Protein AF-A0AAJ0GRJ0-F1 (afdb_monomer_lite)

Organism: NCBI:txid1170767

Sequence (67 aa):
MANLASIYWNQSWWEEAKQLEVQVVETRKTKLGADHLDTLTSMYNLAFTWEDQGRHSDALALMRDCA

pLDDT: mean 78.68, std 9.45, range [52.12, 89.75]

Foldseek 3Di:
DVVVVVVVVVVVVLVVVLVVLVVVLVVCCVPPNLPDPVSLVSLQVSLVSCVVVVNNVVSVVSNVVSD

Structure (mmCIF, N/CA/C/O backbone):
data_AF-A0AAJ0GRJ0-F1
#
_entry.id   AF-A0AAJ0GRJ0-F1
#
loop_
_atom_site.group_PDB
_atom_site.id
_atom_site.type_symbol
_atom_site.label_atom_id
_atom_site.label_alt_id
_atom_site.label_comp_id
_atom_site.label_asym_id
_atom_site.label_entity_id
_atom_site.label_seq_id
_atom_site.pdbx_PDB_ins_code
_atom_site.Cartn_x
_atom_site.Cartn_y
_atom_site.Cartn_z
_atom_site.occupancy
_atom_site.B_iso_or_equiv
_atom_site.auth_seq_id
_atom_site.auth_comp_id
_atom_site.auth_asym_id
_atom_site.auth_atom_id
_atom_site.pdbx_PDB_model_num
ATOM 1 N N . MET A 1 1 ? 20.219 5.630 -25.407 1.00 52.12 1 MET A N 1
ATOM 2 C CA . MET A 1 1 ? 20.617 6.077 -24.050 1.00 52.12 1 MET A CA 1
ATOM 3 C C . MET A 1 1 ? 19.574 6.972 -23.374 1.00 52.12 1 MET A C 1
ATOM 5 O O . MET A 1 1 ? 19.429 6.840 -22.170 1.00 52.12 1 MET A O 1
ATOM 9 N N . ALA A 1 2 ? 18.795 7.795 -24.097 1.00 53.88 2 ALA A N 1
ATOM 10 C CA . ALA A 1 2 ? 17.739 8.634 -23.497 1.00 53.88 2 ALA A CA 1
ATOM 11 C C . ALA A 1 2 ? 16.632 7.847 -22.756 1.00 53.88 2 ALA A C 1
ATOM 13 O O . ALA A 1 2 ? 16.146 8.292 -21.722 1.00 53.88 2 ALA A O 1
ATOM 14 N N . ASN A 1 3 ? 16.292 6.641 -23.224 1.00 58.78 3 ASN A N 1
ATOM 15 C CA . ASN A 1 3 ? 15.208 5.853 -22.623 1.00 58.78 3 ASN A CA 1
ATOM 16 C C . ASN A 1 3 ? 15.574 5.276 -21.249 1.00 58.78 3 ASN A C 1
ATOM 18 O O . ASN A 1 3 ? 14.724 5.223 -20.374 1.00 58.78 3 ASN A O 1
ATOM 22 N N . LEU A 1 4 ? 16.836 4.887 -21.028 1.00 62.78 4 LEU A N 1
ATOM 23 C CA . LEU A 1 4 ? 17.256 4.295 -19.755 1.00 62.78 4 LEU A CA 1
ATOM 24 C C . LEU A 1 4 ? 17.282 5.348 -18.638 1.00 62.78 4 LEU A C 1
ATOM 26 O O . LEU A 1 4 ? 16.784 5.094 -17.550 1.00 62.78 4 LEU A O 1
ATOM 30 N N . ALA A 1 5 ? 17.783 6.553 -18.932 1.00 66.12 5 ALA A N 1
ATOM 31 C CA . ALA A 1 5 ? 17.761 7.672 -17.991 1.00 66.12 5 ALA A CA 1
ATOM 32 C C . ALA A 1 5 ? 16.329 8.117 -17.653 1.00 66.12 5 ALA A C 1
ATOM 34 O O . ALA A 1 5 ? 16.047 8.376 -16.493 1.00 66.12 5 ALA A O 1
ATOM 35 N N . SER A 1 6 ? 15.413 8.140 -18.631 1.00 67.44 6 SER A N 1
ATOM 36 C CA . SER A 1 6 ? 13.994 8.433 -18.377 1.00 67.44 6 SER A CA 1
ATOM 37 C C . SER A 1 6 ? 13.311 7.351 -17.535 1.00 67.44 6 SER A C 1
ATOM 39 O O . SER A 1 6 ? 12.461 7.677 -16.714 1.00 67.44 6 SER A O 1
ATOM 41 N N . ILE A 1 7 ? 13.677 6.077 -17.719 1.00 64.19 7 ILE A N 1
ATOM 42 C CA . ILE A 1 7 ? 13.161 4.961 -16.915 1.00 64.19 7 ILE A CA 1
ATOM 43 C C . ILE A 1 7 ? 13.693 5.041 -15.482 1.00 64.19 7 ILE A C 1
ATOM 45 O O . ILE A 1 7 ? 12.900 4.921 -14.557 1.00 64.19 7 ILE A O 1
ATOM 49 N N . TYR A 1 8 ? 14.990 5.301 -15.287 1.00 60.72 8 TYR A N 1
ATOM 50 C CA . TYR A 1 8 ? 15.568 5.483 -13.952 1.00 60.72 8 TYR A CA 1
ATOM 51 C C . TYR A 1 8 ? 15.029 6.726 -13.250 1.00 60.72 8 TYR A C 1
ATOM 53 O O . TYR A 1 8 ? 14.697 6.651 -12.076 1.00 60.72 8 TYR A O 1
ATOM 61 N N . TRP A 1 9 ? 14.889 7.846 -13.962 1.00 65.75 9 TRP A N 1
ATOM 62 C CA . TRP A 1 9 ? 14.304 9.068 -13.412 1.00 65.75 9 TRP A CA 1
ATOM 63 C C . TRP A 1 9 ? 12.861 8.831 -12.966 1.00 65.75 9 TRP A C 1
ATOM 65 O O . TRP A 1 9 ? 12.486 9.243 -11.877 1.00 65.75 9 TRP A O 1
ATOM 75 N N . ASN A 1 10 ? 12.062 8.127 -13.772 1.00 69.12 10 ASN A N 1
ATOM 76 C CA . ASN A 1 10 ? 10.710 7.754 -13.375 1.00 69.12 10 ASN A CA 1
ATOM 77 C C . ASN A 1 10 ? 10.732 6.770 -12.197 1.00 69.12 10 ASN A C 1
ATOM 79 O O . ASN A 1 10 ? 10.017 6.991 -11.230 1.00 69.12 10 ASN A O 1
ATOM 83 N N . GLN A 1 11 ? 11.558 5.718 -12.221 1.00 68.69 11 GLN A N 1
ATOM 84 C CA . GLN A 1 11 ? 11.653 4.737 -11.127 1.00 68.69 11 GLN A CA 1
ATOM 85 C C . GLN A 1 11 ? 12.061 5.378 -9.792 1.00 68.69 11 GLN A C 1
ATOM 87 O O . GLN A 1 11 ? 11.416 5.108 -8.784 1.00 68.69 11 GLN A O 1
ATOM 92 N N . SER A 1 12 ? 13.051 6.274 -9.804 1.00 75.81 12 SER A N 1
ATOM 93 C CA . SER A 1 12 ? 13.467 7.119 -8.671 1.00 75.81 12 SER A CA 1
ATOM 94 C C . SER A 1 12 ? 12.539 8.308 -8.410 1.00 75.81 12 SER A C 1
ATOM 96 O O . SER A 1 12 ? 12.920 9.247 -7.725 1.00 75.81 12 SER A O 1
ATOM 98 N N . TRP A 1 13 ? 11.351 8.355 -8.998 1.00 73.62 13 TRP A N 1
ATOM 99 C CA . TRP A 1 13 ? 10.304 9.268 -8.539 1.00 73.62 13 TRP A CA 1
ATOM 100 C C . TRP A 1 13 ? 9.098 8.495 -8.037 1.00 73.62 13 TRP A C 1
ATOM 102 O O . TRP A 1 13 ? 8.448 8.909 -7.080 1.00 73.62 13 TRP A O 1
ATOM 112 N N . TRP A 1 14 ? 8.827 7.352 -8.663 1.00 74.38 14 TRP A N 1
ATOM 113 C CA . TRP A 1 14 ? 7.789 6.418 -8.266 1.00 74.38 14 TRP A CA 1
ATOM 114 C C . TRP A 1 14 ? 8.045 5.822 -6.887 1.00 74.38 14 TRP A C 1
ATOM 116 O O . TRP A 1 14 ? 7.099 5.699 -6.110 1.00 74.38 14 TRP A O 1
ATOM 126 N N . GLU A 1 15 ? 9.291 5.481 -6.554 1.00 78.69 15 GLU A N 1
ATOM 127 C CA . GLU A 1 15 ? 9.585 4.851 -5.267 1.00 78.69 15 GLU A CA 1
ATOM 128 C C . GLU A 1 15 ? 9.462 5.841 -4.098 1.00 78.69 15 GLU A C 1
ATOM 130 O O . GLU A 1 15 ? 8.888 5.509 -3.059 1.00 78.69 15 GLU A O 1
ATOM 135 N N . GLU A 1 16 ? 9.875 7.094 -4.286 1.00 80.06 16 GLU A N 1
ATOM 136 C CA . GLU A 1 16 ? 9.686 8.159 -3.300 1.00 80.06 16 GLU A CA 1
ATOM 137 C C . GLU A 1 16 ? 8.238 8.675 -3.254 1.00 80.06 16 GLU A C 1
ATOM 139 O O . GLU A 1 16 ? 7.742 8.952 -2.161 1.00 80.06 16 GLU A O 1
ATOM 144 N N . ALA A 1 17 ? 7.501 8.703 -4.373 1.00 80.88 17 ALA A N 1
ATOM 145 C CA . ALA A 1 17 ? 6.055 8.964 -4.367 1.00 80.88 17 ALA A CA 1
ATOM 146 C C . ALA A 1 17 ? 5.294 7.895 -3.568 1.00 80.88 17 ALA A C 1
ATOM 148 O O . ALA A 1 17 ? 4.432 8.205 -2.745 1.00 80.88 17 ALA A O 1
ATOM 149 N N . LYS A 1 18 ? 5.672 6.631 -3.743 1.00 78.81 18 LYS A N 1
ATOM 150 C CA . LYS A 1 18 ? 5.120 5.500 -3.003 1.00 78.81 18 LYS A CA 1
ATOM 151 C C . LYS A 1 18 ? 5.450 5.559 -1.514 1.00 78.81 18 LYS A C 1
ATOM 153 O O . LYS A 1 18 ? 4.564 5.330 -0.694 1.00 78.81 18 LYS A O 1
ATOM 158 N N . GLN A 1 19 ? 6.693 5.868 -1.137 1.00 83.12 19 GLN A N 1
ATOM 159 C CA . GLN A 1 19 ? 7.034 6.055 0.278 1.00 83.12 19 GLN A CA 1
ATOM 160 C C . GLN A 1 19 ? 6.223 7.188 0.910 1.00 83.12 19 GLN A C 1
ATOM 162 O O . GLN A 1 19 ? 5.764 7.053 2.046 1.00 83.12 19 GLN A O 1
ATOM 167 N N . LEU A 1 20 ? 6.008 8.276 0.169 1.00 85.38 20 LEU A N 1
ATOM 168 C CA . LEU A 1 20 ? 5.184 9.385 0.624 1.00 85.38 20 LEU A CA 1
ATOM 169 C C . LEU A 1 20 ? 3.721 8.955 0.818 1.00 85.38 20 LEU A C 1
ATOM 171 O O . LEU A 1 20 ? 3.141 9.246 1.862 1.00 85.38 20 LEU A O 1
ATOM 175 N N . GLU A 1 21 ? 3.132 8.221 -0.130 1.00 80.94 21 GLU A N 1
ATOM 176 C CA . GLU A 1 21 ? 1.761 7.710 0.009 1.00 80.94 21 GLU A CA 1
ATOM 177 C C . GLU A 1 21 ? 1.606 6.744 1.190 1.00 80.94 21 GLU A C 1
ATOM 179 O O . GLU A 1 21 ? 0.628 6.849 1.932 1.00 80.94 21 GLU A O 1
ATOM 184 N N . VAL A 1 22 ? 2.579 5.858 1.432 1.00 85.06 22 VAL A N 1
ATOM 185 C CA . VAL A 1 22 ? 2.578 4.973 2.612 1.00 85.06 22 VAL A CA 1
ATOM 186 C C . VAL A 1 22 ? 2.586 5.794 3.904 1.00 85.06 22 VAL A C 1
ATOM 188 O O . VAL A 1 22 ? 1.780 5.542 4.799 1.00 85.06 22 VAL A O 1
ATOM 191 N N . GLN A 1 23 ? 3.434 6.824 4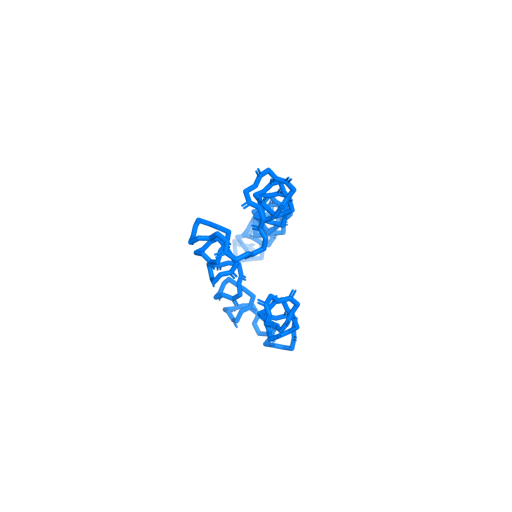.001 1.00 88.31 23 GLN A N 1
ATOM 192 C CA . GLN A 1 23 ? 3.451 7.713 5.169 1.00 88.31 23 GLN A CA 1
ATOM 193 C C . GLN A 1 23 ? 2.127 8.462 5.355 1.00 88.31 23 GLN A C 1
ATOM 195 O O . GLN A 1 23 ? 1.682 8.662 6.489 1.00 88.31 23 GLN A O 1
ATOM 200 N N . VAL A 1 24 ? 1.481 8.874 4.261 1.00 86.56 24 VAL A N 1
ATOM 201 C CA . VAL A 1 24 ? 0.170 9.532 4.300 1.00 86.56 24 VAL A CA 1
ATOM 202 C C . VAL A 1 24 ? -0.897 8.575 4.826 1.00 86.56 24 VAL A C 1
ATOM 204 O O . VAL A 1 24 ? -1.666 8.972 5.704 1.00 86.56 24 VAL A O 1
ATOM 207 N N . VAL A 1 25 ? -0.930 7.329 4.345 1.00 86.19 25 VAL A N 1
ATOM 208 C CA . VAL A 1 25 ? -1.861 6.297 4.825 1.00 86.19 25 VAL A CA 1
ATOM 209 C C . VAL A 1 25 ? -1.658 6.035 6.314 1.00 86.19 25 VAL A C 1
ATOM 211 O O . VAL A 1 25 ? -2.626 6.109 7.066 1.00 86.19 25 VAL A O 1
ATOM 214 N N . GLU A 1 26 ? -0.423 5.819 6.767 1.00 87.00 26 GLU A N 1
ATOM 215 C CA . GLU A 1 26 ? -0.129 5.584 8.187 1.00 87.00 26 GLU A CA 1
ATOM 216 C C . GLU A 1 26 ? -0.511 6.784 9.060 1.00 87.00 26 GLU A C 1
ATOM 218 O O . GLU A 1 26 ? -1.163 6.643 10.099 1.00 87.00 26 GLU A O 1
ATOM 223 N N . THR A 1 27 ? -0.201 8.002 8.612 1.00 89.06 27 THR A N 1
ATOM 224 C CA . THR A 1 27 ? -0.572 9.222 9.341 1.00 89.06 27 THR A CA 1
ATOM 225 C C . THR A 1 27 ? -2.091 9.369 9.447 1.00 89.06 27 THR A C 1
ATOM 227 O O . THR A 1 27 ? -2.602 9.745 10.505 1.00 89.06 27 THR A O 1
ATOM 230 N N . ARG A 1 28 ? -2.829 9.063 8.372 1.00 85.31 28 ARG A N 1
ATOM 231 C CA . ARG A 1 28 ? -4.298 9.110 8.355 1.00 85.31 28 ARG A CA 1
ATOM 232 C C . ARG A 1 28 ? -4.904 8.005 9.214 1.00 85.31 28 ARG A C 1
ATOM 234 O O . ARG A 1 28 ? -5.754 8.324 10.038 1.00 85.31 28 ARG A O 1
ATOM 241 N N . LYS A 1 29 ? -4.402 6.767 9.138 1.00 84.50 29 LYS A N 1
ATOM 242 C CA . LYS A 1 29 ? -4.784 5.668 10.042 1.00 84.50 29 LYS A CA 1
ATOM 243 C C . LYS A 1 29 ? -4.618 6.072 11.506 1.00 84.50 29 LYS A C 1
ATOM 245 O O . LYS A 1 29 ? -5.538 5.890 12.296 1.00 84.50 29 LYS A O 1
ATOM 250 N N . THR A 1 30 ? -3.491 6.692 11.853 1.00 88.50 30 THR A N 1
ATOM 251 C CA . THR A 1 30 ? -3.197 7.094 13.239 1.00 88.50 30 THR A CA 1
ATOM 252 C C . THR A 1 30 ? -4.076 8.255 13.720 1.00 88.50 30 THR A C 1
ATOM 254 O O . THR A 1 30 ? -4.464 8.289 14.884 1.00 88.50 30 THR A O 1
ATOM 257 N N . LYS A 1 31 ? -4.387 9.230 12.852 1.00 89.75 31 LYS A N 1
ATOM 258 C CA . LYS A 1 31 ? -5.155 10.430 13.238 1.00 89.75 31 LYS A CA 1
ATOM 259 C C . LYS A 1 31 ? -6.669 10.283 13.123 1.00 89.75 31 LYS A C 1
ATOM 261 O O . LYS A 1 31 ? -7.386 10.874 13.923 1.00 89.75 31 LYS A O 1
ATOM 266 N N . LEU A 1 32 ? -7.140 9.585 12.096 1.00 86.44 32 LEU A N 1
ATOM 267 C CA . LEU A 1 32 ? -8.550 9.512 11.706 1.00 86.44 32 LEU A CA 1
ATOM 268 C C . LEU A 1 32 ? -9.145 8.116 11.927 1.00 86.44 32 LEU A C 1
ATOM 270 O O . LEU A 1 32 ? -10.364 7.979 11.978 1.00 86.44 32 LEU A O 1
ATOM 274 N N . GLY A 1 33 ? -8.300 7.096 12.083 1.00 85.50 33 GLY A N 1
ATOM 275 C CA . GLY A 1 33 ? -8.704 5.695 12.125 1.00 85.50 33 GLY A CA 1
ATOM 276 C C . GLY A 1 33 ? -8.662 5.027 10.749 1.00 85.50 33 GLY A C 1
ATOM 277 O O . GLY A 1 33 ? -8.601 5.686 9.704 1.00 85.50 33 GLY A O 1
ATOM 278 N N . ALA A 1 34 ? -8.674 3.693 10.762 1.00 81.50 34 ALA A N 1
ATOM 279 C CA . ALA A 1 34 ? -8.629 2.855 9.564 1.00 81.50 34 ALA A CA 1
ATOM 280 C C . ALA A 1 34 ? -9.905 2.967 8.707 1.00 81.50 34 ALA A C 1
ATOM 282 O O . ALA A 1 34 ? -9.810 2.967 7.483 1.00 81.50 34 ALA A O 1
ATOM 283 N N . ASP A 1 35 ? -11.063 3.167 9.343 1.00 82.75 35 ASP A N 1
ATOM 284 C CA . ASP A 1 35 ? -12.375 3.207 8.676 1.00 82.75 35 ASP A CA 1
ATOM 285 C C . ASP A 1 35 ? -12.756 4.591 8.133 1.00 82.75 35 ASP A C 1
ATOM 287 O O . ASP A 1 35 ? -13.822 4.778 7.542 1.00 82.75 35 ASP A O 1
ATOM 291 N N . HIS A 1 36 ? -11.915 5.604 8.350 1.00 85.56 36 HIS A N 1
ATOM 292 C CA . HIS A 1 36 ? -12.221 6.951 7.892 1.00 85.56 36 HIS A CA 1
ATOM 293 C C . HIS A 1 36 ? -12.175 7.028 6.360 1.00 85.56 36 HIS A C 1
ATOM 295 O O . HIS A 1 36 ? -11.222 6.562 5.734 1.00 85.56 36 HIS A O 1
ATOM 301 N N . LEU A 1 37 ? -13.161 7.696 5.752 1.00 85.88 37 LEU A N 1
ATOM 302 C CA . LEU A 1 37 ? -13.282 7.848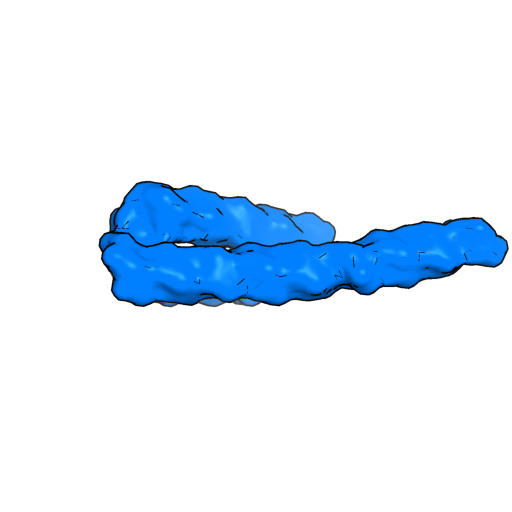 4.293 1.00 85.88 37 LEU A CA 1
ATOM 303 C C . LEU A 1 37 ? -11.994 8.372 3.635 1.00 85.88 37 LEU A C 1
ATOM 305 O O . LEU A 1 37 ? -11.572 7.861 2.598 1.00 85.88 37 LEU A O 1
ATOM 309 N N . ASP A 1 38 ? -11.328 9.346 4.259 1.00 84.44 38 ASP A N 1
ATOM 310 C CA . ASP A 1 38 ? -10.053 9.882 3.757 1.00 84.44 38 ASP A CA 1
ATOM 311 C C . ASP A 1 38 ? -8.889 8.886 3.849 1.00 84.44 38 ASP A C 1
ATOM 313 O O . ASP A 1 38 ? -7.967 8.940 3.028 1.00 84.44 38 ASP A O 1
ATOM 317 N N . THR A 1 39 ? -8.905 7.989 4.837 1.00 86.31 39 THR A N 1
ATOM 318 C CA . THR A 1 39 ? -7.919 6.910 4.966 1.00 86.31 39 THR A CA 1
ATOM 319 C C . THR A 1 39 ? -8.149 5.882 3.861 1.00 86.31 39 THR A C 1
ATOM 321 O O . THR A 1 39 ? -7.224 5.586 3.107 1.00 86.31 39 THR A O 1
ATOM 324 N N . LEU A 1 40 ? -9.397 5.436 3.682 1.00 86.50 40 LEU A N 1
ATOM 325 C CA . LEU A 1 40 ? -9.792 4.493 2.632 1.00 86.50 40 LEU A CA 1
ATOM 326 C C . LEU A 1 40 ? -9.490 5.030 1.225 1.00 86.50 40 LEU A C 1
ATOM 328 O O . LEU A 1 40 ? -8.964 4.303 0.387 1.00 86.50 40 LEU A O 1
ATOM 332 N N . THR A 1 41 ? -9.745 6.319 0.979 1.00 87.56 41 THR A N 1
ATOM 333 C CA . THR A 1 41 ? -9.447 6.969 -0.310 1.00 87.56 41 THR A CA 1
ATOM 334 C C . THR A 1 41 ? -7.943 6.999 -0.591 1.00 87.56 41 THR A C 1
ATOM 336 O O . THR A 1 41 ? -7.511 6.676 -1.695 1.00 87.56 41 THR A O 1
ATOM 339 N N . SER A 1 42 ? -7.120 7.339 0.408 1.0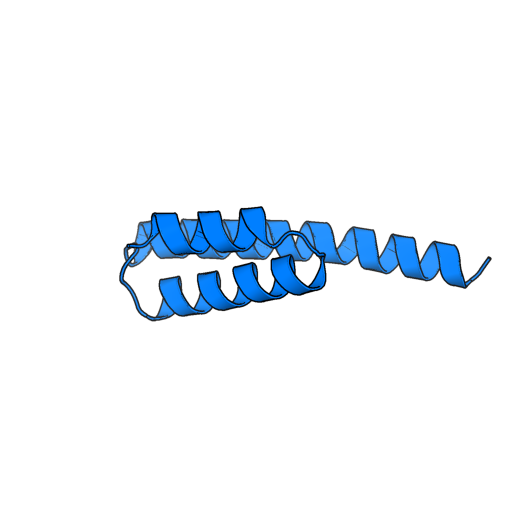0 85.94 42 SER A N 1
ATOM 340 C CA . SER A 1 42 ? -5.658 7.296 0.258 1.00 85.94 42 SER A CA 1
ATOM 341 C C . SER A 1 42 ? -5.131 5.886 0.021 1.00 85.94 42 SER A C 1
ATOM 343 O O . SER A 1 42 ? -4.219 5.704 -0.779 1.00 85.94 42 SER A O 1
ATOM 345 N N . MET A 1 43 ? -5.704 4.889 0.689 1.00 85.75 43 MET A N 1
ATOM 346 C CA . MET A 1 43 ? -5.315 3.493 0.502 1.00 85.75 43 MET A CA 1
ATOM 347 C C . MET A 1 43 ? -5.716 2.959 -0.868 1.00 85.75 43 MET A C 1
ATOM 349 O O . MET A 1 43 ? -4.937 2.235 -1.479 1.00 85.75 43 MET A O 1
ATOM 353 N N . TYR A 1 44 ? -6.892 3.340 -1.370 1.00 86.12 44 TYR A N 1
ATOM 354 C CA . TYR A 1 44 ? -7.324 2.999 -2.721 1.00 86.12 44 TYR A CA 1
ATOM 355 C C . TYR A 1 44 ? -6.362 3.558 -3.775 1.00 86.12 44 TYR A C 1
ATOM 357 O O . TYR A 1 44 ? -5.947 2.828 -4.671 1.00 86.12 44 TYR A O 1
ATOM 365 N N . ASN A 1 45 ? -5.945 4.819 -3.630 1.00 84.31 45 ASN A N 1
ATOM 366 C CA . ASN A 1 45 ? -4.975 5.430 -4.539 1.00 84.31 45 ASN A CA 1
ATOM 367 C C . ASN A 1 45 ? -3.624 4.699 -4.504 1.00 84.31 45 ASN A C 1
ATOM 369 O O . ASN A 1 45 ? -3.095 4.355 -5.556 1.00 84.31 45 ASN A O 1
ATOM 373 N N . LEU A 1 46 ? -3.124 4.360 -3.311 1.00 84.12 46 LEU A N 1
ATOM 374 C CA . LEU A 1 46 ? -1.880 3.601 -3.157 1.00 84.12 46 LEU A CA 1
ATOM 375 C C . LEU A 1 46 ? -1.976 2.186 -3.756 1.00 84.12 46 LEU A C 1
ATOM 377 O O . LEU A 1 46 ? -1.047 1.722 -4.418 1.00 84.12 46 LEU A O 1
ATOM 381 N N . ALA A 1 47 ? -3.106 1.504 -3.557 1.00 86.38 47 ALA A N 1
ATOM 382 C CA . ALA A 1 47 ? -3.370 0.196 -4.147 1.00 86.38 47 ALA A CA 1
ATOM 383 C C . ALA A 1 47 ? -3.404 0.263 -5.683 1.00 86.38 47 ALA A C 1
ATOM 385 O O . ALA A 1 47 ? -2.827 -0.60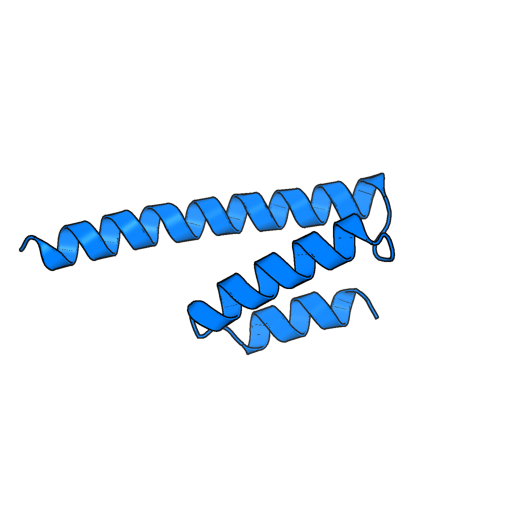3 -6.339 1.00 86.38 47 ALA A O 1
ATOM 386 N N . PHE A 1 48 ? -4.010 1.310 -6.249 1.00 83.69 48 PHE A N 1
ATOM 387 C CA . PHE A 1 48 ? -4.036 1.553 -7.692 1.00 83.69 48 PHE A CA 1
ATOM 388 C C . PHE A 1 48 ? -2.630 1.827 -8.250 1.00 83.69 48 PHE A C 1
ATOM 390 O O . PHE A 1 48 ? -2.229 1.228 -9.245 1.00 83.69 48 PHE A O 1
ATOM 397 N N . THR A 1 49 ? -1.824 2.638 -7.557 1.00 80.62 49 THR A N 1
ATOM 398 C CA . THR A 1 49 ? -0.413 2.872 -7.910 1.00 80.62 49 THR A CA 1
ATOM 399 C C . THR A 1 49 ? 0.405 1.574 -7.890 1.00 80.62 49 THR A C 1
ATOM 401 O O . THR A 1 49 ? 1.275 1.362 -8.733 1.00 80.62 49 THR A O 1
ATOM 404 N N . TRP A 1 50 ? 0.150 0.674 -6.936 1.00 82.19 50 TRP A N 1
ATOM 405 C CA . TRP A 1 50 ? 0.824 -0.629 -6.879 1.00 82.19 50 TRP A CA 1
ATOM 406 C C . TRP A 1 50 ? 0.343 -1.599 -7.957 1.00 82.19 50 TRP A C 1
ATOM 408 O O . TRP A 1 50 ? 1.142 -2.407 -8.432 1.00 82.19 50 TRP A O 1
ATOM 418 N N . GLU A 1 51 ? -0.921 -1.510 -8.367 1.00 83.00 51 GLU A N 1
ATOM 419 C CA . GLU A 1 51 ? -1.455 -2.272 -9.493 1.00 83.00 51 GLU A CA 1
ATOM 420 C C . GLU A 1 51 ? -0.745 -1.910 -10.805 1.00 83.00 51 GLU A C 1
ATOM 422 O O . GLU A 1 51 ? -0.283 -2.807 -11.511 1.00 83.00 51 GLU A O 1
ATOM 427 N N . ASP A 1 52 ? -0.569 -0.614 -11.079 1.00 80.12 52 ASP A N 1
ATOM 428 C CA . ASP A 1 52 ? 0.132 -0.112 -12.272 1.00 80.12 52 ASP A CA 1
ATOM 429 C C . ASP A 1 52 ? 1.607 -0.565 -12.319 1.00 80.12 52 ASP A C 1
ATOM 431 O O . ASP A 1 52 ? 2.193 -0.766 -13.381 1.00 80.12 52 ASP A O 1
ATOM 435 N N . GLN A 1 53 ? 2.199 -0.837 -11.150 1.00 76.69 53 GLN A N 1
ATOM 436 C CA . GLN A 1 53 ? 3.545 -1.403 -11.016 1.00 76.69 53 GLN A CA 1
ATOM 437 C C . GLN A 1 53 ? 3.589 -2.944 -11.063 1.00 76.69 53 GLN A C 1
ATOM 439 O O . GLN A 1 53 ? 4.650 -3.536 -10.854 1.00 76.69 53 GLN A O 1
ATOM 444 N N . GLY A 1 54 ? 2.458 -3.618 -11.295 1.00 81.44 54 GLY A N 1
ATOM 445 C CA . GLY A 1 54 ? 2.355 -5.082 -11.311 1.00 81.44 54 GLY A CA 1
ATOM 446 C C . GLY A 1 54 ? 2.446 -5.738 -9.927 1.00 81.44 54 GLY A C 1
ATOM 447 O O . GLY A 1 54 ? 2.600 -6.956 -9.820 1.00 81.44 54 GLY A O 1
ATOM 448 N N . ARG A 1 55 ? 2.343 -4.958 -8.843 1.00 79.00 55 ARG A N 1
ATOM 449 C CA . ARG A 1 55 ? 2.406 -5.416 -7.442 1.00 79.00 55 ARG A CA 1
ATOM 450 C C . ARG A 1 55 ? 1.010 -5.648 -6.860 1.00 79.00 55 ARG A C 1
ATOM 452 O O . ARG A 1 55 ? 0.669 -5.170 -5.778 1.00 79.00 55 ARG A O 1
ATOM 459 N N . HIS A 1 56 ? 0.200 -6.431 -7.569 1.00 78.38 56 HIS A N 1
ATOM 460 C CA . HIS A 1 56 ? -1.195 -6.705 -7.203 1.00 78.38 56 HIS A CA 1
ATOM 461 C C . HI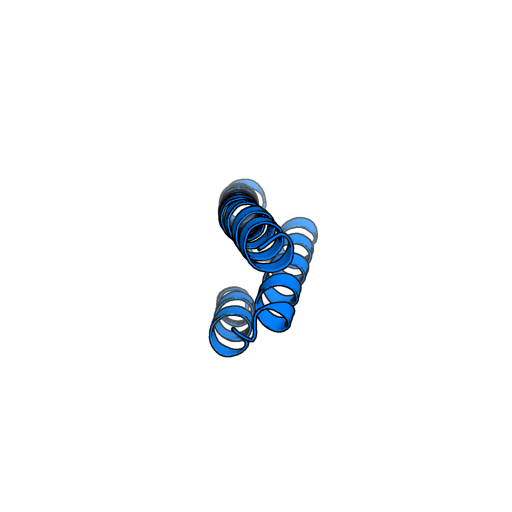S A 1 56 ? -1.349 -7.350 -5.816 1.00 78.38 56 HIS A C 1
ATOM 463 O O . HIS A 1 56 ? -2.305 -7.064 -5.099 1.00 78.38 56 HIS A O 1
ATOM 469 N N . SER A 1 57 ? -0.409 -8.209 -5.413 1.00 80.62 57 SER A N 1
ATOM 470 C CA . SER A 1 57 ? -0.428 -8.884 -4.110 1.00 80.62 57 SER A CA 1
ATOM 471 C C . SER A 1 57 ? -0.285 -7.914 -2.939 1.00 80.62 57 SER A C 1
ATOM 473 O O . SER A 1 57 ? -0.969 -8.074 -1.930 1.00 80.62 57 SER A O 1
ATOM 475 N N . ASP A 1 58 ? 0.549 -6.888 -3.092 1.00 79.88 58 ASP A N 1
ATOM 476 C CA . ASP A 1 58 ? 0.749 -5.876 -2.057 1.00 79.88 58 ASP A CA 1
ATOM 477 C C . ASP A 1 58 ? -0.469 -4.949 -1.974 1.00 79.88 58 ASP A C 1
ATOM 479 O O . ASP A 1 58 ? -0.924 -4.621 -0.879 1.00 79.88 58 ASP A O 1
ATOM 483 N N . ALA A 1 59 ? -1.056 -4.589 -3.123 1.00 82.44 59 ALA A N 1
ATOM 484 C CA . ALA A 1 59 ? -2.259 -3.753 -3.185 1.00 82.44 59 ALA A CA 1
ATOM 485 C C . ALA A 1 59 ? -3.428 -4.417 -2.449 1.00 82.44 59 ALA A C 1
ATOM 487 O O . ALA A 1 59 ? -4.147 -3.791 -1.670 1.00 82.44 59 ALA A O 1
ATOM 488 N N . LEU A 1 60 ? -3.570 -5.725 -2.647 1.00 80.62 60 LEU A N 1
ATOM 489 C CA . LEU A 1 60 ? -4.623 -6.524 -2.040 1.00 80.62 60 LEU A CA 1
ATOM 490 C C . LEU A 1 60 ? -4.397 -6.725 -0.534 1.00 80.62 60 LEU A C 1
ATOM 492 O O . LEU A 1 60 ? -5.361 -6.718 0.229 1.00 80.62 60 LEU A O 1
ATOM 496 N N . ALA A 1 61 ? -3.142 -6.861 -0.091 1.00 84.50 61 ALA A N 1
ATOM 497 C CA . ALA A 1 61 ? -2.796 -6.898 1.331 1.00 84.50 61 ALA A CA 1
ATOM 498 C C . ALA A 1 61 ? -3.133 -5.570 2.030 1.00 84.50 61 ALA A C 1
ATOM 500 O O . ALA A 1 61 ? -3.792 -5.579 3.066 1.00 84.50 61 ALA A O 1
ATOM 501 N N . LEU A 1 62 ? -2.785 -4.437 1.409 1.00 82.62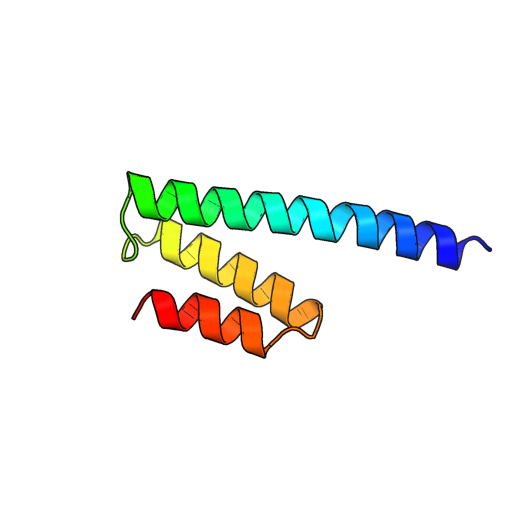 62 LEU A N 1
ATOM 502 C CA . LEU A 1 62 ? -3.109 -3.106 1.923 1.00 82.62 62 LEU A CA 1
ATOM 503 C C . LEU A 1 62 ? -4.620 -2.924 2.121 1.00 82.62 62 LEU A C 1
ATOM 505 O O . LEU A 1 62 ? -5.045 -2.431 3.162 1.00 82.62 62 LEU A O 1
ATOM 509 N N . MET A 1 63 ? -5.437 -3.335 1.145 1.00 76.94 63 MET A N 1
ATOM 510 C CA . MET A 1 63 ? -6.897 -3.229 1.254 1.00 76.94 63 MET A CA 1
ATOM 511 C C . MET A 1 63 ? -7.495 -4.193 2.289 1.00 76.94 63 MET A C 1
ATOM 513 O O . MET A 1 63 ? -8.526 -3.877 2.878 1.00 76.94 63 MET A O 1
ATOM 517 N N . ARG A 1 64 ? -6.868 -5.352 2.529 1.00 77.38 64 ARG A N 1
ATOM 518 C CA . ARG A 1 64 ? -7.321 -6.327 3.536 1.00 77.38 64 ARG A CA 1
ATOM 519 C C . ARG A 1 64 ? -7.078 -5.876 4.969 1.00 77.38 64 ARG A C 1
ATOM 521 O O . ARG A 1 64 ? -7.919 -6.155 5.808 1.00 77.38 64 ARG A O 1
ATOM 528 N N . ASP A 1 65 ? -5.994 -5.154 5.233 1.00 72.56 65 ASP A N 1
ATOM 529 C CA . ASP A 1 65 ? -5.673 -4.623 6.569 1.00 72.56 65 ASP A CA 1
ATOM 530 C C . ASP A 1 65 ? -6.684 -3.574 7.086 1.00 72.56 65 ASP A C 1
ATOM 532 O O . ASP A 1 65 ? -6.526 -3.054 8.190 1.00 72.56 65 ASP A O 1
ATOM 536 N N . CYS A 1 66 ? -7.697 -3.227 6.289 1.00 59.81 66 CYS A N 1
ATOM 537 C CA . CYS A 1 66 ? -8.747 -2.266 6.619 1.00 59.81 66 CYS A CA 1
ATOM 538 C C . CYS A 1 66 ? -10.161 -2.867 6.700 1.00 59.81 66 CYS A C 1
ATOM 540 O O . CYS A 1 66 ? -11.097 -2.103 6.912 1.00 59.81 66 CYS A O 1
ATOM 542 N N . ALA A 1 67 ? -10.330 -4.181 6.505 1.00 52.34 67 ALA A N 1
ATOM 543 C CA . ALA A 1 67 ? -11.605 -4.882 6.706 1.00 52.34 67 ALA A CA 1
ATOM 544 C C . ALA A 1 67 ? -11.645 -5.564 8.080 1.00 52.34 67 ALA A C 1
ATOM 546 O O . ALA A 1 67 ? -12.735 -5.569 8.693 1.00 52.34 67 ALA A O 1
#

Radius of gyration: 13.8 Å; chains: 1; bounding box: 34×19×37 Å

Secondary structure (DSSP, 8-state):
-HHHHHHHHHHHHHHHHHHHHHHHHHHHHHHH-TT-HHHHHHHHHHHHHHHHTT-HHHHHHHHHTT-

InterPro domains:
  IPR011990 Tetratricopeptide-like helical domain superfamily [G3DSA:1.25.40.10] (1-67)
  IPR011990 Tetratricopeptide-like helical domain superfamily [SSF48452] (2-65)
  IPR053137 Nucleotide-binding leucine-rich repeat (NLR)-like [PTHR46082] (1-66)